Protein AF-A0A9R1WQY8-F1 (afdb_monomer)

Sequence (101 aa):
MKIVASESIRDTGAVASSRAAEIGLDILAQTIQVSPNDLDNITRFLILAREPIIQGIDKPHKTSIVFTLEEGPRVLFNGLAVFALREINLSKVSYFFHPFT

Mean predicted aligned error: 7.44 Å

Foldseek 3Di:
DCCCLVVVPDVDDDDDDPVVCVSPHDDPDPCPPPDSPPPPPDDDDDDDDPDDDDDDPPDDDDDDDDDDFDDDPCRVVVVCVVCVVVVHDDPDDDDDDDPPD

pLDDT: mean 88.72, std 7.74, range [55.09, 97.06]

Organism: Lactuca sativa (NCBI:txid4236)

InterPro domains:
  IPR001086 Prephenate dehydratase [PF00800] (2-51)
  IPR045865 ACT-like domain [SSF55021] (45-94)

Solvent-accessible surface area (backbone atoms only — not comparable to full-atom values): 7597 Å² total; per-residue (Å²): 93,69,63,43,59,74,68,66,49,85,92,60,88,71,93,74,62,77,75,62,36,77,76,78,53,84,84,89,74,74,73,80,54,97,56,71,82,58,81,77,86,67,85,88,86,83,91,84,71,95,65,86,79,85,72,75,89,88,60,94,82,87,85,89,85,87,82,88,76,75,91,66,88,63,42,69,56,60,70,48,44,64,37,58,79,65,74,49,85,79,94,78,88,86,86,79,86,75,96,82,121

Structure (mmCIF, N/CA/C/O backbone):
data_AF-A0A9R1WQY8-F1
#
_entry.id   AF-A0A9R1WQY8-F1
#
loop_
_atom_site.group_PDB
_atom_site.id
_atom_site.type_symbol
_atom_site.label_atom_id
_atom_site.label_alt_id
_atom_site.label_comp_id
_atom_site.label_asym_id
_atom_site.label_entity_id
_atom_site.label_seq_id
_atom_site.pdbx_PDB_ins_code
_atom_site.Cartn_x
_atom_site.Cartn_y
_atom_site.Cartn_z
_atom_site.occupancy
_atom_site.B_iso_or_equiv
_atom_site.auth_seq_id
_atom_site.auth_comp_id
_atom_site.auth_asym_id
_atom_site.auth_atom_id
_atom_site.pdbx_PDB_model_num
ATOM 1 N N . MET A 1 1 ? -9.377 5.636 21.648 1.00 77.62 1 MET A N 1
ATOM 2 C CA . MET A 1 1 ? -10.058 4.405 22.099 1.00 77.62 1 MET A CA 1
ATOM 3 C C . MET A 1 1 ? -9.465 3.841 23.385 1.00 77.62 1 MET A C 1
ATOM 5 O O . MET A 1 1 ? -10.184 3.812 24.368 1.00 77.62 1 MET A O 1
ATOM 9 N N . LYS A 1 2 ? -8.170 3.478 23.413 1.00 83.81 2 LYS A N 1
ATOM 10 C CA . LYS A 1 2 ? -7.485 3.032 24.641 1.00 83.81 2 LYS A CA 1
ATOM 11 C C . LYS A 1 2 ? -7.746 3.958 25.836 1.00 83.81 2 LYS A C 1
ATOM 13 O O . LYS A 1 2 ? -8.139 3.456 26.868 1.00 83.81 2 LYS A O 1
ATOM 18 N N . ILE A 1 3 ? -7.601 5.275 25.648 1.00 89.00 3 ILE A N 1
ATOM 19 C CA . ILE A 1 3 ? -7.857 6.295 26.683 1.00 89.00 3 ILE A CA 1
ATOM 20 C C . ILE A 1 3 ? -9.309 6.236 27.185 1.00 89.00 3 ILE A C 1
ATOM 22 O O . ILE A 1 3 ? -9.535 6.048 28.372 1.00 89.00 3 ILE A O 1
ATOM 26 N N . VAL A 1 4 ? -10.288 6.303 26.270 1.00 89.19 4 VAL A N 1
ATOM 27 C CA . VAL A 1 4 ? -11.727 6.227 26.599 1.00 89.19 4 VAL A CA 1
ATOM 28 C C . VAL A 1 4 ? -12.056 4.958 27.397 1.00 89.19 4 VAL A C 1
ATOM 30 O O . VAL A 1 4 ? -12.758 5.032 28.400 1.00 89.19 4 VAL A O 1
ATOM 33 N N . ALA A 1 5 ? -11.498 3.811 26.992 1.00 88.44 5 ALA A N 1
ATOM 34 C CA . ALA A 1 5 ? -11.695 2.536 27.675 1.00 88.44 5 ALA A CA 1
ATOM 35 C C . ALA A 1 5 ? -10.988 2.468 29.040 1.00 88.44 5 ALA A C 1
ATOM 37 O O . ALA A 1 5 ? -11.595 2.049 30.019 1.00 88.44 5 ALA A O 1
ATOM 38 N N . SER A 1 6 ? -9.719 2.881 29.130 1.00 89.75 6 SER A N 1
ATOM 39 C CA . SER A 1 6 ? -8.922 2.753 30.357 1.00 89.75 6 SER A CA 1
ATOM 40 C C . SER A 1 6 ? -9.325 3.736 31.450 1.00 89.75 6 SER A C 1
ATOM 42 O O . SER A 1 6 ? -9.196 3.418 32.626 1.00 89.75 6 SER A O 1
ATOM 44 N N . GLU A 1 7 ? -9.791 4.924 31.073 1.00 90.56 7 GLU A N 1
ATOM 45 C CA . GLU A 1 7 ? -10.172 5.987 32.012 1.00 90.56 7 GLU A CA 1
ATOM 46 C C . GLU A 1 7 ? -11.685 6.018 32.281 1.00 90.56 7 GLU A C 1
ATOM 48 O O . GLU A 1 7 ? -12.156 6.834 33.067 1.00 90.56 7 GLU A O 1
ATOM 53 N N . SER A 1 8 ? -12.458 5.111 31.665 1.00 86.06 8 SER A N 1
ATOM 54 C CA . SER A 1 8 ? -13.917 5.013 31.818 1.00 86.06 8 SER A CA 1
ATOM 55 C C . SER A 1 8 ? -14.638 6.356 31.591 1.00 86.06 8 SER A C 1
ATOM 57 O O . SER A 1 8 ? -15.602 6.692 32.290 1.00 86.06 8 SER A O 1
ATOM 59 N N . ILE A 1 9 ? -14.181 7.126 30.604 1.00 91.88 9 ILE A N 1
ATOM 60 C CA . ILE A 1 9 ? -14.746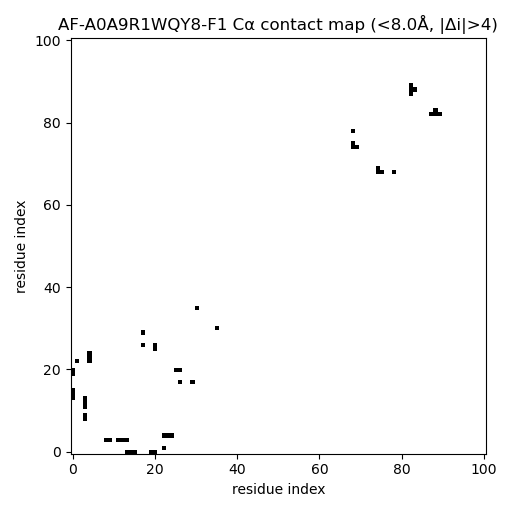 8.437 30.274 1.00 91.88 9 ILE A CA 1
ATOM 61 C C . ILE A 1 9 ? -16.103 8.224 29.594 1.00 91.88 9 ILE A C 1
ATOM 63 O O . ILE A 1 9 ? -16.176 7.614 28.529 1.00 91.88 9 ILE A O 1
ATOM 67 N N . ARG A 1 10 ? -17.188 8.702 30.215 1.00 88.88 10 ARG A N 1
ATOM 68 C CA . ARG A 1 10 ? -18.568 8.399 29.780 1.00 88.88 10 ARG A CA 1
ATOM 69 C C . ARG A 1 10 ? -19.192 9.427 28.839 1.00 88.88 10 ARG A C 1
ATOM 71 O O . ARG A 1 10 ? -20.198 9.126 28.209 1.00 88.88 10 ARG A O 1
ATOM 78 N N . ASP A 1 11 ? -18.624 10.620 28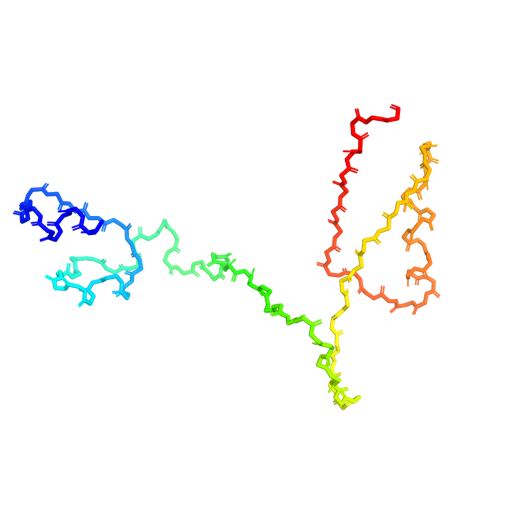.746 1.00 93.81 11 ASP A N 1
ATOM 79 C CA . ASP A 1 11 ? -19.103 11.733 27.915 1.00 93.81 11 ASP A CA 1
ATOM 80 C C . ASP A 1 11 ? -18.323 11.873 26.595 1.00 93.81 11 ASP A C 1
ATOM 82 O O . ASP A 1 11 ? -18.509 12.834 25.851 1.00 93.81 11 ASP A O 1
ATOM 86 N N . THR A 1 12 ? -17.456 10.906 26.287 1.00 93.56 12 THR A N 1
ATOM 87 C CA . THR A 1 12 ? -16.534 10.965 25.151 1.00 93.56 12 THR A CA 1
ATOM 88 C C . THR A 1 12 ? -16.678 9.734 24.259 1.00 93.56 12 THR A C 1
ATOM 90 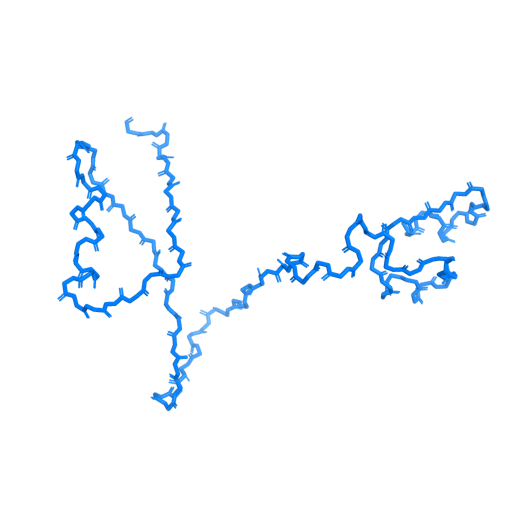O O . THR A 1 12 ? -16.566 8.598 24.712 1.00 93.56 12 THR A O 1
ATOM 93 N N . GLY A 1 13 ? -16.876 9.961 22.958 1.00 91.94 13 GLY A N 1
ATOM 94 C CA . GLY A 1 13 ? -16.834 8.924 21.924 1.00 91.94 13 GLY A CA 1
ATOM 95 C C . GLY A 1 13 ? -15.477 8.854 21.218 1.00 91.94 13 GLY A C 1
ATOM 96 O O . GLY A 1 13 ? -14.660 9.770 21.302 1.00 91.94 13 GLY A O 1
ATOM 97 N N . ALA A 1 14 ? -15.233 7.775 20.473 1.00 93.50 14 ALA A N 1
ATOM 98 C CA . ALA A 1 14 ? -14.062 7.649 19.606 1.00 93.50 14 ALA A CA 1
ATOM 99 C C . ALA A 1 14 ? -14.464 7.152 18.214 1.00 93.50 14 ALA A C 1
ATOM 101 O O . ALA A 1 14 ? -15.245 6.213 18.090 1.00 93.50 14 ALA A O 1
ATOM 102 N N . VAL A 1 15 ? -13.871 7.742 17.173 1.00 93.88 15 VAL A N 1
ATOM 103 C CA . VAL A 1 15 ? -13.976 7.252 15.792 1.00 93.88 15 VAL A CA 1
ATOM 104 C C . VAL A 1 15 ? -12.809 6.306 15.531 1.00 93.88 15 VAL A C 1
ATOM 106 O O . VAL A 1 15 ? -11.648 6.710 15.608 1.00 93.88 15 VAL A O 1
ATOM 109 N N . ALA A 1 16 ? -13.104 5.034 15.279 1.00 93.31 16 ALA A N 1
ATOM 110 C CA . ALA A 1 16 ? -12.103 3.995 15.059 1.00 93.31 16 ALA A CA 1
ATOM 111 C C . ALA A 1 16 ? -12.678 2.844 14.217 1.00 93.31 16 ALA A C 1
ATOM 113 O O . ALA A 1 16 ? -13.871 2.812 13.918 1.00 93.31 16 ALA A O 1
ATOM 114 N N . SER A 1 17 ? -11.826 1.884 13.847 1.00 92.94 17 SER A N 1
ATOM 115 C CA . SER A 1 17 ? -12.284 0.632 13.241 1.00 92.94 17 SER A CA 1
ATOM 116 C C . SER A 1 17 ? -13.163 -0.157 14.217 1.00 92.94 17 SER A C 1
ATOM 118 O O . SER A 1 17 ? -12.956 -0.104 15.429 1.00 92.94 17 SER A O 1
ATOM 120 N N . SER A 1 18 ? -14.113 -0.940 13.698 1.00 92.81 18 SER A N 1
ATOM 121 C CA . SER A 1 18 ? -14.983 -1.801 14.517 1.00 92.81 18 SER A CA 1
ATOM 122 C C . SER A 1 18 ? -14.188 -2.764 15.399 1.00 92.81 18 SER A C 1
ATOM 124 O O . SER A 1 18 ? -14.529 -2.953 16.559 1.00 92.81 18 SER A O 1
ATOM 126 N N . ARG A 1 19 ? -13.072 -3.291 14.881 1.00 93.75 19 ARG A N 1
ATOM 127 C CA . ARG A 1 19 ? -12.132 -4.137 15.627 1.00 93.75 19 ARG A CA 1
ATOM 128 C C . ARG A 1 19 ? -11.607 -3.475 16.896 1.00 93.75 19 ARG A C 1
ATOM 130 O O . ARG A 1 19 ? -11.308 -4.161 17.862 1.00 93.75 19 ARG A O 1
ATOM 137 N N . ALA A 1 20 ? -11.474 -2.150 16.906 1.00 93.06 20 ALA A N 1
ATOM 138 C CA . ALA A 1 20 ? -10.999 -1.457 18.088 1.00 93.06 20 ALA A CA 1
ATOM 139 C C . ALA A 1 20 ? -11.929 -1.752 19.280 1.00 93.06 20 ALA A C 1
ATOM 141 O O . ALA A 1 20 ? -11.413 -2.074 20.343 1.00 93.06 20 ALA A O 1
ATOM 142 N N . ALA A 1 21 ? -13.258 -1.773 19.078 1.00 92.50 21 ALA A N 1
ATOM 143 C CA . ALA A 1 21 ? -14.286 -2.027 20.102 1.00 92.50 21 ALA A CA 1
ATOM 144 C C . ALA A 1 21 ? -14.046 -3.286 20.963 1.00 92.50 21 ALA A C 1
ATOM 146 O O . ALA A 1 21 ? -14.450 -3.313 22.124 1.00 92.50 21 ALA A O 1
ATOM 147 N N . GLU A 1 22 ? -13.315 -4.280 20.446 1.00 92.31 22 GLU A N 1
ATOM 148 C CA . GLU A 1 22 ? -12.965 -5.533 21.135 1.00 92.31 22 GLU A CA 1
ATOM 149 C C . GLU A 1 22 ? -12.236 -5.336 22.477 1.00 92.31 22 GLU A C 1
ATOM 151 O O . GLU A 1 22 ? -12.225 -6.251 23.296 1.00 92.31 22 GLU A O 1
ATOM 156 N N . ILE A 1 23 ? -11.673 -4.153 22.760 1.00 90.00 23 ILE A N 1
ATOM 157 C CA . ILE A 1 23 ? -11.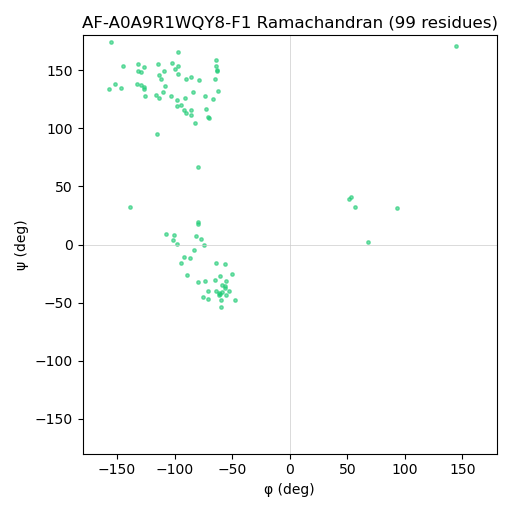091 -3.844 24.082 1.00 90.00 23 ILE A CA 1
ATOM 158 C C . ILE A 1 23 ? -12.136 -3.455 25.150 1.00 90.00 23 ILE A C 1
ATOM 160 O O . ILE A 1 23 ? -11.780 -2.843 26.155 1.00 90.00 23 ILE A O 1
ATOM 164 N N . GLY A 1 24 ? -13.411 -3.797 24.942 1.00 89.50 24 GLY A N 1
ATOM 165 C CA . GLY A 1 24 ? -14.485 -3.627 25.926 1.00 89.50 24 GLY A CA 1
ATOM 166 C C . GLY A 1 24 ? -15.272 -2.322 25.806 1.00 89.50 24 GLY A C 1
ATOM 167 O O . GLY A 1 24 ? -15.720 -1.802 26.823 1.00 89.50 24 GLY A O 1
ATOM 168 N N . LEU A 1 25 ? -15.425 -1.774 24.594 1.00 92.62 25 LEU A N 1
ATOM 169 C CA . LEU A 1 25 ? -16.323 -0.641 24.331 1.00 92.62 25 LEU A CA 1
ATOM 170 C C . LEU A 1 25 ? -17.478 -1.046 23.415 1.00 92.62 25 LEU A C 1
ATOM 172 O O . LEU A 1 25 ? -17.338 -1.932 22.575 1.00 92.62 25 LEU A O 1
ATOM 176 N N . ASP A 1 26 ? -18.577 -0.305 23.516 1.00 94.00 26 ASP A N 1
ATOM 177 C CA . ASP A 1 26 ? -19.741 -0.466 22.652 1.00 94.00 26 ASP A CA 1
ATOM 178 C C . ASP A 1 26 ? -19.650 0.415 21.399 1.00 94.00 26 ASP A C 1
ATOM 180 O O . ASP A 1 26 ? -19.202 1.566 21.435 1.00 94.00 26 ASP A O 1
ATOM 184 N N . ILE A 1 27 ? -20.114 -0.118 20.267 1.00 95.50 27 ILE A N 1
ATOM 185 C CA . ILE A 1 27 ? -20.239 0.641 19.019 1.00 95.50 27 ILE A CA 1
ATOM 186 C C . ILE A 1 27 ? -21.584 1.370 19.026 1.00 95.50 27 ILE A C 1
ATOM 188 O O . ILE A 1 27 ? -22.630 0.741 18.896 1.00 95.50 27 ILE A O 1
ATOM 192 N N . LEU A 1 28 ? -21.552 2.701 19.130 1.00 95.19 28 LEU A N 1
ATOM 193 C CA . LEU A 1 28 ? -22.765 3.532 19.152 1.00 95.19 28 LEU A CA 1
ATOM 194 C C . LEU A 1 28 ? -23.361 3.778 17.758 1.00 95.19 28 LEU A C 1
ATOM 196 O O . LEU A 1 28 ? -24.571 3.918 17.613 1.00 95.19 28 LEU A O 1
ATOM 200 N N . ALA A 1 29 ? -22.511 3.848 16.732 1.00 94.44 29 ALA A N 1
ATOM 201 C CA . ALA A 1 29 ? -22.917 4.036 15.345 1.00 94.44 29 ALA A CA 1
ATOM 202 C C . ALA A 1 29 ? -21.885 3.407 14.401 1.00 94.44 29 ALA A C 1
ATOM 204 O O . ALA A 1 29 ? -20.676 3.536 14.606 1.00 94.44 29 ALA A O 1
ATOM 205 N N . GLN A 1 30 ? -22.365 2.724 13.364 1.00 92.62 30 GLN A N 1
ATOM 206 C CA . GLN A 1 30 ? -21.535 2.104 12.331 1.00 92.62 30 GLN A CA 1
ATOM 207 C C . GLN A 1 30 ? -21.536 2.946 11.056 1.00 92.62 30 GLN A C 1
ATOM 209 O O . GLN A 1 30 ? -22.469 3.703 10.806 1.00 92.62 30 GLN A O 1
ATOM 214 N N . THR A 1 31 ? -20.483 2.796 10.248 1.00 89.81 31 THR A N 1
ATOM 215 C CA . THR A 1 31 ? -20.390 3.398 8.905 1.00 89.81 31 THR A CA 1
ATOM 216 C C . THR A 1 31 ? -20.635 4.916 8.904 1.00 89.81 31 THR A C 1
ATOM 218 O O . THR A 1 31 ? -21.274 5.463 8.015 1.00 89.81 31 THR A O 1
ATOM 221 N N . ILE A 1 32 ? -20.093 5.615 9.907 1.00 91.69 32 ILE A N 1
ATOM 222 C CA . ILE A 1 32 ? -20.281 7.065 10.123 1.00 91.69 32 ILE A CA 1
ATOM 223 C C . ILE A 1 32 ? -19.444 7.962 9.193 1.00 91.69 32 ILE A C 1
ATOM 225 O O . ILE A 1 32 ? -19.389 9.177 9.371 1.00 91.69 32 ILE A O 1
ATOM 229 N N . GLN A 1 33 ? -18.726 7.363 8.245 1.00 88.69 33 GLN A N 1
ATOM 230 C CA . GLN A 1 33 ? -17.987 8.087 7.215 1.00 88.69 33 GLN A CA 1
ATOM 231 C C . GLN A 1 33 ? -18.948 8.882 6.318 1.00 88.69 33 GLN A C 1
ATOM 233 O O . GLN A 1 33 ? -20.083 8.462 6.108 1.00 88.69 33 GLN A O 1
ATOM 238 N N . VAL A 1 34 ? -18.481 10.017 5.782 1.00 86.50 34 VAL A N 1
ATOM 239 C CA . VAL A 1 34 ? -19.315 10.984 5.033 1.00 86.50 34 VAL A CA 1
ATOM 240 C C . VAL A 1 34 ? -20.106 10.323 3.903 1.00 86.50 34 VAL A C 1
ATOM 242 O O . VAL A 1 34 ? -21.279 10.631 3.713 1.00 86.50 34 VAL A O 1
ATOM 245 N N . SER A 1 35 ? -19.475 9.385 3.202 1.00 84.62 35 SER A N 1
ATOM 246 C CA . SER A 1 35 ? -20.090 8.604 2.137 1.00 84.62 35 SER A CA 1
ATOM 247 C C . SER A 1 35 ? -20.146 7.130 2.552 1.00 84.62 35 SER A C 1
ATOM 249 O O . SER A 1 35 ? -19.174 6.399 2.355 1.00 84.62 35 SER A O 1
ATOM 251 N N . PRO A 1 36 ? -21.263 6.646 3.124 1.00 74.44 36 PRO A N 1
ATOM 252 C CA . PRO A 1 36 ? -21.368 5.270 3.614 1.00 74.44 36 PRO A CA 1
ATOM 253 C C . PRO A 1 36 ? -21.175 4.208 2.525 1.00 74.44 36 PRO A C 1
ATOM 255 O O . PRO A 1 36 ? -20.723 3.106 2.825 1.00 74.44 36 PRO A O 1
ATOM 258 N N . ASN A 1 37 ? -21.489 4.568 1.276 1.00 79.19 37 ASN A N 1
ATOM 259 C CA . ASN A 1 37 ? -21.410 3.701 0.103 1.00 79.19 37 ASN A CA 1
ATOM 260 C C . ASN A 1 37 ? -20.160 3.951 -0.759 1.00 79.19 37 ASN A C 1
ATOM 262 O O . ASN A 1 37 ? -20.038 3.325 -1.812 1.00 79.19 37 ASN A O 1
ATOM 266 N N . ASP A 1 38 ? -19.249 4.846 -0.351 1.00 75.88 38 ASP A N 1
ATOM 267 C CA . ASP A 1 38 ? -17.997 5.026 -1.089 1.00 75.88 38 ASP A CA 1
ATOM 268 C C . ASP A 1 38 ? -17.105 3.808 -0.874 1.00 75.88 38 ASP A C 1
ATOM 270 O O . ASP A 1 38 ? -16.526 3.594 0.194 1.00 75.88 38 ASP A O 1
ATOM 274 N N . LEU A 1 39 ? -16.957 3.026 -1.940 1.00 73.94 39 LEU A N 1
ATOM 275 C CA . LEU A 1 39 ? -15.974 1.951 -2.021 1.00 73.94 39 LEU A CA 1
ATOM 276 C C . LEU A 1 39 ? -14.549 2.489 -2.227 1.00 73.94 39 LEU A C 1
ATOM 278 O O . LEU A 1 39 ? -13.614 1.700 -2.273 1.00 73.94 39 LEU A O 1
ATOM 282 N N . ASP A 1 40 ? -14.367 3.808 -2.321 1.00 80.44 40 ASP A N 1
ATOM 283 C CA . ASP A 1 40 ? -13.088 4.438 -2.661 1.00 80.44 40 ASP A CA 1
ATOM 284 C C . ASP A 1 40 ? -12.170 4.673 -1.451 1.00 80.44 40 ASP A C 1
ATOM 286 O O . ASP A 1 40 ? -10.972 4.919 -1.615 1.00 80.44 40 ASP A O 1
ATOM 290 N N . ASN A 1 41 ? -12.677 4.527 -0.220 1.00 87.00 41 ASN A N 1
ATOM 291 C CA . ASN A 1 41 ? -11.859 4.600 0.993 1.00 87.00 41 ASN A CA 1
ATOM 292 C C . ASN A 1 41 ? -11.106 3.278 1.245 1.00 87.00 41 ASN A C 1
ATOM 294 O O . ASN A 1 41 ? -11.371 2.542 2.198 1.00 87.00 41 ASN A O 1
ATOM 298 N N . ILE A 1 42 ? -10.169 2.955 0.352 1.00 90.00 42 ILE A N 1
ATOM 299 C CA . ILE A 1 42 ? -9.350 1.740 0.406 1.00 90.00 42 ILE A CA 1
ATOM 300 C C . ILE A 1 42 ? -7.908 2.100 0.750 1.00 90.00 42 ILE A C 1
ATOM 302 O O . ILE A 1 42 ? -7.266 2.915 0.091 1.00 90.00 42 ILE A O 1
ATOM 306 N N . THR A 1 43 ? -7.343 1.394 1.731 1.00 91.62 43 THR A N 1
ATOM 307 C CA . THR A 1 43 ? -5.903 1.440 2.016 1.00 91.62 43 THR A CA 1
ATOM 308 C C . THR A 1 43 ? -5.201 0.243 1.377 1.00 91.62 43 THR A C 1
ATOM 310 O O . THR A 1 43 ? -5.556 -0.908 1.633 1.00 91.62 43 THR A O 1
ATOM 313 N N . ARG A 1 44 ? -4.181 0.492 0.548 1.00 92.75 44 ARG A N 1
ATOM 314 C CA . ARG A 1 44 ? -3.351 -0.559 -0.066 1.00 92.75 44 ARG A CA 1
ATOM 315 C C . ARG A 1 44 ? -2.099 -0.804 0.780 1.00 92.75 44 ARG A C 1
ATOM 317 O O . ARG A 1 44 ? -1.281 0.097 0.924 1.00 92.75 44 ARG A O 1
ATOM 324 N N . PHE A 1 45 ? -1.921 -2.031 1.266 1.00 95.19 45 PHE A N 1
ATOM 325 C CA . PHE A 1 45 ? -0.728 -2.458 2.008 1.00 95.19 45 PHE A CA 1
ATOM 326 C C . PHE A 1 45 ? 0.252 -3.236 1.118 1.00 95.19 45 PHE A C 1
ATOM 328 O O . PHE A 1 45 ? -0.161 -3.908 0.172 1.00 95.19 45 PHE A O 1
ATOM 335 N N . LEU A 1 46 ? 1.546 -3.157 1.442 1.00 92.75 46 LEU A N 1
ATOM 336 C CA . LEU A 1 46 ? 2.608 -3.975 0.853 1.00 92.75 46 LEU A CA 1
ATOM 337 C C . LEU A 1 46 ? 3.172 -4.904 1.930 1.00 92.75 46 LEU A C 1
ATOM 339 O O . LEU A 1 46 ? 3.574 -4.438 2.993 1.00 92.75 46 LEU A O 1
ATOM 343 N N . ILE A 1 47 ? 3.203 -6.206 1.651 1.00 92.31 47 ILE A N 1
ATOM 344 C CA . ILE A 1 47 ? 3.842 -7.198 2.520 1.00 92.31 47 ILE A CA 1
ATOM 345 C C . ILE A 1 47 ? 5.291 -7.342 2.060 1.00 92.31 47 ILE A C 1
ATOM 347 O O . ILE A 1 47 ? 5.543 -7.590 0.882 1.00 92.31 47 ILE A O 1
ATOM 351 N N . LEU A 1 48 ? 6.231 -7.167 2.985 1.00 92.00 48 LEU A N 1
ATOM 352 C CA . LEU A 1 48 ? 7.664 -7.230 2.717 1.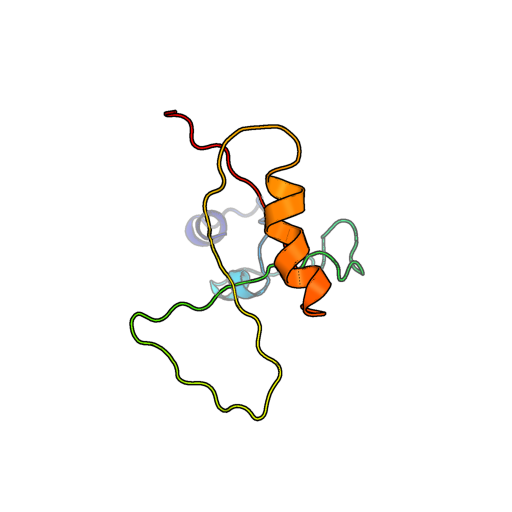00 92.00 48 LEU A CA 1
ATOM 353 C C . LEU A 1 48 ? 8.271 -8.461 3.391 1.00 92.00 48 LEU A C 1
ATOM 355 O O . LEU A 1 48 ? 7.910 -8.804 4.516 1.00 92.00 48 LEU A O 1
ATOM 359 N N . ALA A 1 49 ? 9.219 -9.091 2.705 1.00 92.75 49 ALA A N 1
ATOM 360 C CA . ALA A 1 49 ? 10.027 -10.188 3.218 1.00 92.75 49 ALA A CA 1
ATOM 361 C C . ALA A 1 49 ? 11.502 -9.905 2.918 1.00 92.75 49 ALA A C 1
ATOM 363 O O . ALA A 1 49 ? 11.824 -9.240 1.934 1.00 92.75 49 ALA A O 1
ATOM 364 N N . ARG A 1 50 ? 12.398 -10.392 3.783 1.00 95.06 50 ARG A N 1
ATOM 365 C CA . ARG A 1 50 ? 13.848 -10.233 3.594 1.00 95.06 50 ARG A CA 1
ATOM 366 C C . ARG A 1 50 ? 14.366 -11.089 2.440 1.00 95.06 50 ARG A C 1
ATOM 368 O O . ARG A 1 50 ? 15.234 -10.649 1.696 1.00 95.06 50 ARG A O 1
ATOM 375 N N . GLU A 1 51 ? 13.849 -12.308 2.333 1.00 94.56 51 GLU A N 1
ATOM 376 C CA . GLU A 1 51 ? 14.188 -13.249 1.272 1.00 94.56 51 GLU A CA 1
ATOM 377 C C . GLU A 1 51 ? 13.141 -13.201 0.155 1.00 94.56 51 GLU A C 1
ATOM 379 O O . GLU A 1 51 ? 11.956 -12.969 0.429 1.00 94.56 51 GLU A O 1
ATOM 384 N N . PRO A 1 52 ? 13.556 -13.407 -1.107 1.00 84.31 52 PRO A N 1
ATOM 385 C CA . PRO A 1 52 ? 12.641 -13.371 -2.232 1.00 84.31 52 PRO A CA 1
ATOM 386 C C . PRO A 1 52 ? 11.656 -14.537 -2.153 1.00 84.31 52 PRO A C 1
ATOM 388 O O . PRO A 1 52 ? 12.036 -15.705 -2.115 1.00 84.31 52 PRO A O 1
ATOM 391 N N . ILE A 1 53 ? 10.368 -14.210 -2.194 1.00 83.38 53 ILE A N 1
ATOM 392 C CA . ILE A 1 53 ? 9.314 -15.204 -2.370 1.00 83.38 53 ILE A CA 1
ATOM 393 C C . ILE A 1 53 ? 9.220 -15.478 -3.870 1.00 83.38 53 ILE A C 1
ATOM 395 O O . ILE A 1 53 ? 8.709 -14.646 -4.622 1.00 83.38 53 ILE A O 1
ATOM 399 N N . ILE A 1 54 ? 9.739 -16.624 -4.313 1.00 81.75 54 ILE A N 1
ATOM 400 C CA . ILE A 1 54 ? 9.651 -17.041 -5.716 1.00 81.75 54 ILE A CA 1
ATOM 401 C C . ILE A 1 54 ? 8.195 -17.403 -6.002 1.00 81.75 54 ILE A C 1
ATOM 403 O O . ILE A 1 54 ? 7.674 -18.399 -5.502 1.00 81.75 54 ILE A O 1
ATOM 407 N N . GLN A 1 55 ? 7.526 -16.561 -6.782 1.00 74.44 55 GLN A N 1
ATOM 408 C CA . GLN A 1 55 ? 6.159 -16.813 -7.217 1.00 74.44 55 GLN A CA 1
ATOM 409 C C . GLN A 1 55 ? 6.171 -17.675 -8.486 1.00 74.44 55 GLN A C 1
ATOM 411 O O . GLN A 1 55 ? 7.060 -17.536 -9.326 1.00 74.44 55 GLN A O 1
ATOM 416 N N . GLY A 1 56 ? 5.192 -18.575 -8.617 1.00 78.69 56 GLY A N 1
ATOM 417 C CA . GLY A 1 56 ? 4.961 -19.312 -9.861 1.00 78.69 56 GLY A CA 1
ATOM 418 C C . GLY A 1 56 ? 4.549 -18.372 -10.997 1.00 78.69 56 GLY A C 1
ATOM 419 O O . GLY A 1 56 ? 3.985 -17.313 -10.744 1.00 78.69 56 GLY A O 1
ATOM 420 N N . ILE A 1 57 ? 4.831 -18.763 -12.242 1.00 82.62 57 ILE A N 1
ATOM 421 C CA . ILE A 1 57 ? 4.540 -17.980 -13.462 1.00 82.62 57 ILE A CA 1
ATOM 422 C C . ILE A 1 57 ? 3.082 -18.100 -13.941 1.00 82.62 57 ILE A C 1
ATOM 424 O O . ILE A 1 57 ? 2.735 -17.656 -15.032 1.00 82.62 57 ILE A O 1
ATOM 428 N N . ASP A 1 58 ? 2.227 -18.746 -13.154 1.00 86.12 58 ASP A N 1
ATOM 429 C CA . ASP A 1 58 ? 0.843 -19.079 -13.489 1.00 86.12 58 ASP A CA 1
ATOM 430 C C . ASP A 1 58 ? -0.143 -17.927 -13.237 1.00 86.12 58 ASP A C 1
ATOM 432 O O . ASP A 1 58 ? -1.325 -18.048 -13.562 1.00 86.12 58 ASP A O 1
ATOM 436 N N . LYS A 1 59 ? 0.310 -16.805 -12.657 1.00 84.44 59 LYS A N 1
ATOM 437 C CA . LYS A 1 59 ? -0.557 -15.692 -12.238 1.00 84.44 59 LYS A CA 1
ATOM 438 C C . LYS A 1 59 ? -0.034 -14.332 -12.708 1.00 84.44 59 LYS A C 1
ATOM 440 O O . LYS A 1 59 ? 1.165 -14.157 -12.891 1.00 84.44 59 LYS A O 1
ATOM 445 N N . PRO A 1 60 ? -0.909 -13.322 -12.863 1.00 86.25 60 PRO A N 1
ATOM 446 C CA . PRO A 1 60 ? -0.469 -11.954 -13.108 1.00 86.25 60 PRO A CA 1
ATOM 447 C C . PRO A 1 60 ? 0.356 -11.412 -11.934 1.00 86.25 60 PRO A C 1
ATOM 449 O O . PRO A 1 60 ? -0.081 -11.471 -10.782 1.00 86.25 60 PRO A O 1
ATOM 452 N N . HIS A 1 61 ? 1.508 -10.813 -12.234 1.00 88.69 61 HIS A N 1
ATOM 453 C CA . HIS A 1 61 ? 2.375 -10.185 -11.238 1.00 88.69 61 HIS A CA 1
ATOM 454 C C . HIS A 1 61 ? 2.360 -8.662 -11.367 1.00 88.69 61 HIS A C 1
ATOM 456 O O . HIS A 1 61 ? 2.223 -8.107 -12.457 1.00 88.69 61 HIS A O 1
ATOM 462 N N . LYS A 1 62 ? 2.550 -7.978 -10.237 1.00 91.69 62 LYS A N 1
ATOM 463 C CA . LYS A 1 62 ? 2.926 -6.563 -10.216 1.00 91.69 62 LYS A CA 1
ATOM 464 C C . LYS A 1 62 ? 4.367 -6.440 -9.761 1.00 91.69 62 LYS A C 1
ATOM 466 O O . LYS A 1 62 ? 4.744 -7.042 -8.759 1.00 91.69 62 LYS A O 1
ATOM 471 N N . THR A 1 63 ? 5.113 -5.587 -10.447 1.00 92.25 63 THR A N 1
ATOM 472 C CA . THR A 1 63 ? 6.498 -5.264 -10.109 1.00 92.25 63 THR A CA 1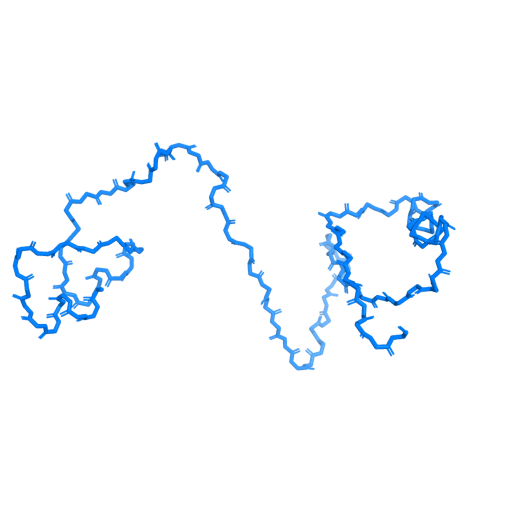
ATOM 473 C C . THR A 1 63 ? 6.587 -3.794 -9.731 1.00 92.25 63 THR A C 1
ATOM 475 O O . THR A 1 63 ? 6.114 -2.930 -10.470 1.00 92.25 63 THR A O 1
ATOM 478 N N . SER A 1 64 ? 7.194 -3.512 -8.581 1.00 93.88 64 SER A N 1
ATOM 479 C CA . SER A 1 64 ? 7.522 -2.154 -8.144 1.00 93.88 64 SER A CA 1
ATOM 480 C C . SER A 1 64 ? 9.010 -1.917 -8.362 1.00 93.88 64 SER A C 1
ATOM 482 O O . SER A 1 64 ? 9.827 -2.711 -7.901 1.00 93.88 64 SER A O 1
ATOM 484 N N . ILE A 1 65 ? 9.358 -0.828 -9.041 1.00 94.00 65 ILE A N 1
ATOM 485 C CA . ILE A 1 65 ? 10.743 -0.426 -9.293 1.00 94.00 65 ILE A CA 1
ATOM 486 C C . ILE A 1 65 ? 10.960 1.012 -8.831 1.00 94.00 65 ILE A C 1
ATOM 488 O O . ILE A 1 65 ? 10.032 1.821 -8.828 1.00 94.00 65 ILE A O 1
ATOM 492 N N . VAL A 1 66 ? 12.200 1.325 -8.476 1.00 93.69 66 VAL A N 1
ATOM 493 C CA . VAL A 1 66 ? 12.683 2.689 -8.271 1.00 93.69 66 VAL A CA 1
ATOM 494 C C . VAL A 1 66 ? 13.927 2.867 -9.129 1.00 93.69 66 VAL A C 1
ATOM 496 O O . VAL A 1 66 ? 14.782 1.984 -9.172 1.00 93.69 66 VAL A O 1
ATOM 499 N N . PHE A 1 67 ? 14.001 3.976 -9.851 1.00 91.88 67 PHE A N 1
ATOM 500 C CA . PHE A 1 67 ? 15.145 4.326 -10.681 1.00 91.88 67 PHE A CA 1
ATOM 501 C C . PHE A 1 67 ? 15.346 5.838 -10.652 1.00 91.88 67 PHE A C 1
ATOM 503 O O . PHE A 1 67 ? 14.404 6.594 -10.405 1.00 91.88 67 PHE A O 1
ATOM 510 N N . THR A 1 68 ? 16.582 6.264 -10.877 1.00 91.00 68 THR A N 1
ATOM 511 C CA . THR A 1 68 ? 16.946 7.672 -11.006 1.00 91.00 68 THR A CA 1
ATOM 512 C C . THR A 1 68 ? 17.013 8.059 -12.476 1.00 91.00 68 THR A C 1
ATOM 514 O O . THR A 1 68 ? 17.225 7.227 -13.358 1.00 91.00 68 THR A O 1
ATOM 517 N N . LEU A 1 69 ? 16.792 9.340 -12.733 1.00 88.75 69 LEU A N 1
ATOM 518 C CA . LEU A 1 69 ? 16.850 9.953 -14.049 1.00 88.75 69 LEU A CA 1
ATOM 519 C C . LEU A 1 69 ? 17.743 11.188 -13.955 1.00 88.75 69 LEU A C 1
ATOM 521 O O . LEU A 1 69 ? 17.775 11.833 -12.909 1.00 88.75 69 LEU A O 1
ATOM 525 N N . GLU A 1 70 ? 18.449 11.509 -15.036 1.00 86.62 70 GLU A N 1
ATOM 526 C CA . GLU A 1 70 ? 19.168 12.781 -15.140 1.00 86.62 70 GLU A CA 1
ATOM 527 C C . GLU A 1 70 ? 18.194 13.970 -15.119 1.00 86.62 70 GLU A C 1
ATOM 529 O O . GLU A 1 70 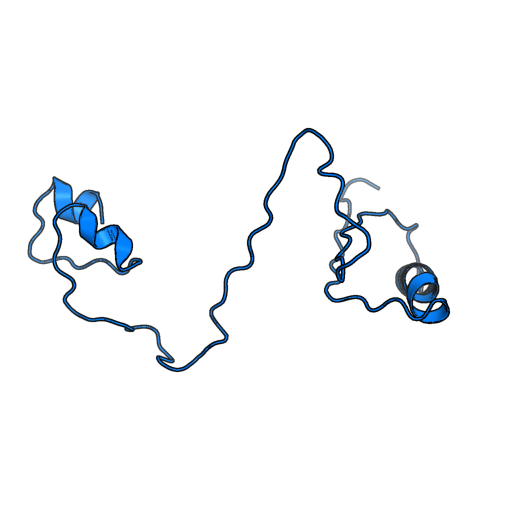? 17.002 13.840 -15.420 1.00 86.62 70 GLU A O 1
ATOM 534 N N . GLU A 1 71 ? 18.700 15.151 -14.772 1.00 83.56 71 GLU A N 1
ATOM 535 C CA . GLU A 1 71 ? 17.910 16.375 -14.819 1.00 83.56 71 GLU A CA 1
ATOM 536 C C . GLU A 1 71 ? 17.798 16.912 -16.247 1.00 83.56 71 GLU A C 1
ATOM 538 O O . GLU A 1 71 ? 18.745 16.892 -17.032 1.00 83.56 71 GLU A O 1
ATOM 543 N N . GLY A 1 72 ? 16.618 17.429 -16.586 1.00 86.44 72 GLY A N 1
ATOM 544 C CA . GLY A 1 72 ? 16.396 18.095 -17.860 1.00 86.44 72 GLY A CA 1
ATOM 545 C C . GLY A 1 72 ? 15.003 17.868 -18.442 1.00 86.44 72 GLY A C 1
ATOM 546 O O . GLY A 1 72 ? 14.214 17.043 -17.964 1.00 86.44 72 GLY A O 1
ATOM 547 N N . PRO A 1 73 ? 14.663 18.606 -19.507 1.00 89.38 73 PRO A N 1
ATOM 548 C CA . PRO A 1 73 ? 13.384 18.449 -20.175 1.00 89.38 73 PRO A CA 1
ATOM 549 C C . PRO A 1 73 ? 13.264 17.058 -20.813 1.00 89.38 73 PRO A C 1
ATOM 551 O O . PRO A 1 73 ? 14.207 16.546 -21.411 1.00 89.38 73 PRO A O 1
ATOM 554 N N . ARG A 1 74 ? 12.057 16.479 -20.753 1.00 88.62 74 ARG A N 1
ATOM 555 C CA . ARG A 1 74 ? 11.676 15.183 -21.359 1.00 88.62 74 ARG A CA 1
ATOM 556 C C . ARG A 1 74 ? 12.320 13.928 -20.753 1.00 88.62 74 ARG A C 1
ATOM 558 O O . ARG A 1 74 ? 12.007 12.836 -21.222 1.00 88.62 74 ARG A O 1
ATOM 565 N N . VAL A 1 75 ? 13.138 14.023 -19.703 1.00 91.88 75 VAL A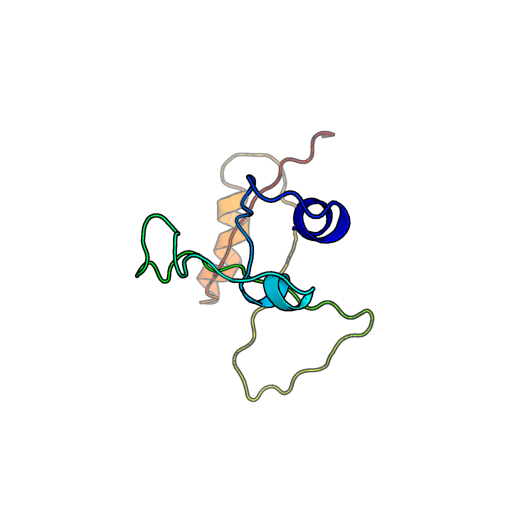 N 1
ATOM 566 C CA . VAL A 1 75 ? 13.815 12.831 -19.158 1.00 91.88 75 VAL A CA 1
ATOM 567 C C . VAL A 1 75 ? 12.814 11.814 -18.591 1.00 91.88 75 VAL A C 1
ATOM 569 O O . VAL A 1 75 ? 12.933 10.621 -18.866 1.00 91.88 75 VAL A O 1
ATOM 572 N N . LEU A 1 76 ? 11.753 12.266 -17.910 1.00 90.75 76 LEU A N 1
ATOM 573 C CA . LEU A 1 76 ? 10.674 11.376 -17.459 1.00 90.75 76 LEU A CA 1
ATOM 574 C C . LEU A 1 76 ? 9.960 10.686 -18.629 1.00 90.75 76 LEU A C 1
ATOM 576 O O . LEU A 1 76 ? 9.687 9.492 -18.558 1.00 90.75 76 LEU A O 1
ATOM 580 N N . PHE A 1 77 ? 9.684 11.413 -19.717 1.00 92.00 77 PHE A N 1
ATOM 581 C CA . PHE A 1 77 ? 9.070 10.826 -20.909 1.00 92.00 77 PHE A CA 1
ATOM 582 C C . PHE A 1 77 ? 9.948 9.709 -21.481 1.00 92.00 77 PHE A C 1
ATOM 584 O O . PHE A 1 77 ? 9.456 8.607 -21.703 1.00 92.00 77 PHE A O 1
ATOM 591 N N . ASN A 1 78 ? 11.251 9.956 -21.635 1.00 90.94 78 ASN A N 1
ATOM 592 C CA . ASN A 1 78 ? 12.196 8.947 -22.116 1.00 90.94 78 ASN A CA 1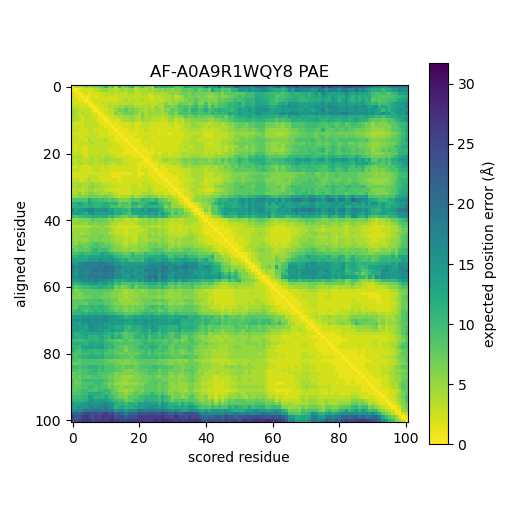
ATOM 593 C C . ASN A 1 78 ? 12.247 7.727 -21.181 1.00 90.94 78 ASN A C 1
ATOM 595 O O . ASN A 1 78 ? 12.212 6.590 -21.649 1.00 90.94 78 ASN A O 1
ATOM 599 N N . GLY A 1 79 ? 12.266 7.961 -19.865 1.00 91.12 79 GLY A N 1
ATOM 600 C CA . GLY A 1 79 ? 12.256 6.906 -18.852 1.00 91.12 79 GLY A CA 1
ATOM 601 C C . GLY A 1 79 ? 10.972 6.072 -18.839 1.00 91.12 79 GLY A C 1
ATOM 602 O O . GLY A 1 79 ? 11.022 4.886 -18.532 1.00 91.12 79 GLY A O 1
ATOM 603 N N . LEU A 1 80 ? 9.824 6.650 -19.201 1.00 94.31 80 LEU A N 1
ATOM 604 C CA . LEU A 1 80 ? 8.552 5.925 -19.276 1.00 94.31 80 LEU A CA 1
ATOM 605 C C . LEU A 1 80 ? 8.297 5.286 -20.653 1.00 94.31 80 LEU A C 1
ATOM 607 O O . LEU A 1 80 ? 7.610 4.266 -20.736 1.00 94.31 80 LEU A O 1
ATOM 611 N N . ALA A 1 81 ? 8.874 5.832 -21.727 1.00 94.94 81 ALA A N 1
ATOM 612 C CA . ALA A 1 81 ? 8.680 5.358 -23.100 1.00 94.94 81 ALA A CA 1
ATOM 613 C C . ALA A 1 81 ? 9.088 3.888 -23.284 1.00 94.94 81 ALA A C 1
ATOM 615 O O . ALA A 1 81 ? 8.430 3.146 -24.007 1.00 94.94 81 ALA A O 1
ATOM 616 N N . VAL A 1 82 ? 10.128 3.435 -22.579 1.00 93.69 82 VAL A N 1
ATOM 617 C CA . VAL A 1 82 ? 10.593 2.036 -22.589 1.00 93.69 82 VAL A CA 1
ATOM 618 C C . VAL A 1 82 ? 9.496 1.039 -22.193 1.00 93.69 82 VAL A C 1
ATOM 620 O O . VAL A 1 82 ? 9.457 -0.051 -22.774 1.00 93.69 82 VAL A O 1
ATOM 623 N N . PHE A 1 83 ? 8.611 1.400 -21.256 1.00 95.81 83 PHE A N 1
ATOM 624 C CA . PHE A 1 83 ? 7.488 0.556 -20.830 1.00 95.81 83 PHE A CA 1
ATOM 625 C C . PHE A 1 83 ? 6.374 0.549 -21.873 1.00 95.81 83 PHE A C 1
ATOM 627 O O . PHE A 1 83 ? 5.895 -0.519 -22.246 1.00 95.81 83 PHE A O 1
ATOM 634 N N . ALA A 1 84 ? 6.022 1.724 -22.400 1.00 95.75 84 ALA A N 1
ATOM 635 C CA . ALA A 1 84 ? 4.992 1.858 -23.427 1.00 95.75 84 ALA A CA 1
ATOM 636 C C . ALA A 1 84 ? 5.356 1.090 -24.709 1.00 95.75 84 ALA A C 1
ATOM 638 O O . ALA A 1 84 ? 4.531 0.353 -25.238 1.00 95.75 84 ALA A O 1
ATOM 639 N N . LEU A 1 85 ? 6.614 1.181 -25.156 1.00 97.06 85 LEU A N 1
ATOM 640 C CA . LEU A 1 85 ? 7.126 0.461 -26.332 1.00 97.06 85 LEU A CA 1
ATOM 641 C C . LEU A 1 85 ? 7.123 -1.068 -26.175 1.00 97.06 85 LEU A C 1
ATOM 643 O O . LEU A 1 85 ? 7.282 -1.779 -27.161 1.00 97.06 85 LEU A O 1
ATOM 647 N N . ARG A 1 86 ? 6.992 -1.576 -24.945 1.00 96.62 86 ARG A N 1
ATOM 648 C CA . ARG A 1 86 ? 6.912 -3.010 -24.624 1.00 96.62 86 ARG A CA 1
ATOM 649 C C . ARG A 1 86 ? 5.513 -3.439 -24.198 1.00 96.62 86 ARG A C 1
ATOM 651 O O . ARG A 1 86 ? 5.360 -4.548 -23.701 1.00 96.62 86 ARG A O 1
ATOM 658 N N . GLU A 1 87 ? 4.528 -2.553 -24.337 1.00 96.06 87 GLU A N 1
ATOM 659 C CA . GLU A 1 87 ? 3.146 -2.794 -23.915 1.00 96.06 87 GLU A CA 1
ATOM 660 C C . GLU A 1 87 ? 3.032 -3.153 -22.417 1.00 96.06 87 GLU A C 1
ATOM 662 O O . GLU A 1 87 ? 2.157 -3.905 -21.987 1.00 96.06 87 GLU A O 1
ATOM 667 N N . ILE A 1 88 ? 3.924 -2.598 -21.587 1.00 95.25 88 ILE A N 1
ATOM 668 C CA . ILE A 1 88 ? 3.919 -2.805 -20.136 1.00 95.25 88 ILE A CA 1
ATOM 669 C C . ILE A 1 88 ? 3.050 -1.732 -19.479 1.00 95.25 88 ILE A C 1
ATOM 671 O O . ILE A 1 88 ? 3.405 -0.553 -19.438 1.00 95.25 88 ILE A O 1
ATOM 675 N N . ASN A 1 89 ? 1.929 -2.158 -18.899 1.00 95.12 89 ASN A N 1
ATOM 676 C CA . ASN A 1 89 ? 1.013 -1.270 -18.190 1.00 95.12 89 ASN A CA 1
ATOM 677 C C . ASN A 1 89 ? 1.568 -0.825 -16.830 1.00 95.12 89 ASN A C 1
ATOM 679 O O . ASN A 1 89 ? 1.901 -1.643 -15.970 1.00 95.12 89 ASN A O 1
ATOM 683 N N . LEU A 1 90 ? 1.583 0.489 -16.596 1.00 95.50 90 LEU A N 1
ATOM 684 C CA . LEU A 1 90 ? 1.966 1.089 -15.319 1.00 95.50 90 LEU A CA 1
ATOM 685 C C . LEU A 1 90 ? 0.719 1.419 -14.493 1.00 95.50 90 LEU A C 1
ATOM 687 O O . LEU A 1 90 ? -0.101 2.236 -14.897 1.00 95.50 90 LEU A O 1
ATOM 691 N N . SER A 1 91 ? 0.588 0.825 -13.302 1.00 94.88 91 SER A N 1
ATOM 692 C CA . SER A 1 91 ? -0.547 1.111 -12.402 1.00 94.88 91 SER A CA 1
ATOM 693 C C . SER A 1 91 ? -0.292 2.232 -11.387 1.00 94.88 91 SER A C 1
ATOM 695 O O . SER A 1 91 ? -1.213 2.646 -10.688 1.00 94.88 91 SER A O 1
ATOM 697 N N . LYS A 1 92 ? 0.960 2.685 -11.242 1.00 94.38 92 LYS A N 1
ATOM 698 C CA . LYS A 1 92 ? 1.349 3.793 -10.359 1.00 94.38 92 LYS A CA 1
ATOM 699 C C . LYS A 1 92 ? 2.656 4.409 -10.845 1.00 94.38 92 LYS A C 1
ATOM 701 O O . LYS A 1 92 ? 3.611 3.685 -11.101 1.00 94.38 92 LYS A O 1
ATOM 706 N N . VAL A 1 93 ? 2.698 5.737 -10.905 1.00 93.62 93 VAL A N 1
ATOM 707 C CA . VAL A 1 93 ? 3.912 6.529 -11.135 1.00 93.62 93 VAL A CA 1
ATOM 708 C C . VAL A 1 93 ? 4.008 7.554 -10.011 1.00 93.62 93 VAL A C 1
ATOM 710 O O . VAL A 1 93 ? 3.004 8.131 -9.588 1.00 93.62 93 VAL A O 1
ATOM 713 N N . SER A 1 94 ? 5.194 7.732 -9.447 1.00 91.12 94 SER A N 1
ATOM 714 C CA . SER A 1 94 ? 5.463 8.737 -8.419 1.00 91.12 94 SER A CA 1
ATOM 715 C C . SER A 1 94 ? 6.893 9.217 -8.608 1.00 91.12 94 SER A C 1
ATOM 717 O O . SER A 1 94 ? 7.779 8.401 -8.851 1.00 91.12 94 SER A O 1
ATOM 719 N N . TYR A 1 95 ? 7.099 10.526 -8.552 1.00 87.12 95 TYR A N 1
ATOM 720 C CA . TYR A 1 95 ? 8.413 11.140 -8.685 1.00 87.12 95 TYR A CA 1
ATOM 721 C C . TYR A 1 95 ? 8.792 11.785 -7.356 1.00 87.12 95 TYR A C 1
ATOM 723 O O . TYR A 1 95 ? 7.936 12.291 -6.630 1.00 87.12 95 TYR A O 1
ATOM 731 N N . PHE A 1 96 ? 10.080 11.751 -7.048 1.00 85.88 96 PHE A N 1
ATOM 732 C CA . PHE A 1 96 ? 10.660 12.419 -5.895 1.00 85.88 96 PHE A CA 1
ATOM 733 C C . PHE A 1 96 ? 11.845 13.236 -6.389 1.00 85.88 96 PHE A C 1
ATOM 735 O O . PHE A 1 96 ? 12.623 12.753 -7.210 1.00 85.88 96 PHE A O 1
ATOM 742 N N . PHE A 1 97 ? 11.977 14.460 -5.890 1.00 79.31 97 PHE A N 1
ATOM 743 C CA . PHE A 1 97 ? 13.179 15.255 -6.102 1.00 79.31 97 PHE A CA 1
ATOM 744 C C . PHE A 1 97 ? 14.215 14.855 -5.058 1.00 79.31 97 PHE A C 1
ATOM 746 O O . PHE A 1 97 ? 13.888 14.764 -3.873 1.00 79.31 97 PHE A O 1
ATOM 753 N N . HIS A 1 98 ? 15.446 14.594 -5.489 1.00 75.31 98 HIS A N 1
ATOM 754 C CA . HIS A 1 98 ? 16.553 14.385 -4.569 1.00 75.31 98 HIS A CA 1
ATOM 755 C C . HIS A 1 98 ? 17.138 15.759 -4.202 1.00 75.31 98 HIS A C 1
ATOM 757 O O . HIS A 1 98 ? 17.618 16.449 -5.092 1.00 75.31 98 HIS A O 1
ATOM 763 N N . PRO A 1 99 ? 17.080 16.201 -2.934 1.00 62.03 99 PRO A N 1
ATOM 764 C CA . PRO A 1 99 ? 17.374 17.591 -2.573 1.00 62.03 99 PRO A CA 1
ATOM 765 C C . PRO A 1 99 ? 18.875 17.947 -2.482 1.00 62.03 99 PRO A C 1
ATOM 767 O O . PRO A 1 99 ? 19.203 18.957 -1.868 1.00 62.03 99 PRO A O 1
ATOM 770 N N . PHE A 1 100 ? 19.787 17.146 -3.048 1.00 55.53 100 PHE A N 1
ATOM 771 C CA . PHE A 1 100 ? 21.242 17.353 -2.914 1.00 55.53 100 PHE A CA 1
ATOM 772 C C . PHE A 1 100 ? 22.051 17.123 -4.206 1.00 55.53 100 PHE A C 1
ATOM 774 O O . PHE A 1 100 ? 23.207 16.702 -4.136 1.00 55.53 100 PHE A O 1
ATOM 781 N N . THR A 1 101 ? 21.465 17.410 -5.369 1.00 55.09 101 THR A N 1
ATOM 782 C CA . THR A 1 101 ? 22.225 17.739 -6.589 1.00 55.09 101 THR A CA 1
ATOM 783 C C . THR A 1 101 ? 22.166 19.231 -6.872 1.00 55.09 101 THR A C 1
ATOM 785 O O . THR A 1 101 ? 21.147 19.857 -6.501 1.00 55.09 101 THR A O 1
#

Radius of gyration: 22.84 Å; Cα contacts (8 Å, |Δi|>4): 27; chains: 1; bounding box: 45×38×58 Å

Secondary structure (DSSP, 8-state):
-HHHHHTT-SS------GGGGGGT---S-S--SS-TT-TT--PPP----SS-----TTS-----------SSTTHHHHHHHHHHTTT---S-------TT-